Protein AF-A0A8S2YWR0-F1 (afdb_monomer_lite)

pLDDT: mean 86.57, std 13.84, range [38.25, 97.44]

Sequence (118 aa):
MLTGENSTRKRSKQKTERDTYYEVGRALSLQLNTVVQLVTQMRTDDPAFLALQNRLRYGQCTIKDHKLLSTRVIDQRSCPVKSLDEIEWREAPILVFRNDLRTKLNNLAIISKAREIG

Organism: NCBI:txid1234261

Structure (mmCIF, N/CA/C/O backbone):
data_AF-A0A8S2YWR0-F1
#
_entry.id   AF-A0A8S2YWR0-F1
#
loop_
_atom_site.group_PDB
_atom_site.id
_atom_site.type_symbol
_atom_site.label_atom_id
_atom_site.label_alt_id
_atom_site.label_comp_id
_atom_site.label_asym_id
_atom_site.label_entity_id
_atom_site.label_seq_id
_atom_site.pdbx_PDB_ins_code
_atom_site.Cartn_x
_atom_site.Cartn_y
_atom_site.Cartn_z
_atom_site.occupancy
_atom_site.B_iso_or_equiv
_atom_site.auth_seq_id
_atom_site.auth_comp_id
_atom_site.auth_asym_id
_atom_site.auth_atom_id
_atom_site.pdbx_PDB_model_num
ATOM 1 N N . MET A 1 1 ? 12.556 36.145 62.302 1.00 38.25 1 MET A N 1
ATOM 2 C CA . MET A 1 1 ? 12.593 35.186 61.177 1.00 38.25 1 MET A CA 1
ATOM 3 C C . MET A 1 1 ? 11.235 35.215 60.497 1.00 38.25 1 MET A C 1
ATOM 5 O O . MET A 1 1 ? 10.277 34.744 61.086 1.00 38.25 1 MET A O 1
ATOM 9 N N . LEU A 1 2 ? 11.133 35.840 59.322 1.00 40.34 2 LEU A N 1
ATOM 10 C CA . LEU A 1 2 ? 9.934 35.821 58.478 1.00 40.34 2 LEU A CA 1
ATOM 11 C C . LEU A 1 2 ? 10.301 35.026 57.224 1.00 40.34 2 LEU A C 1
ATOM 13 O O . LEU A 1 2 ? 11.042 35.519 56.378 1.00 40.34 2 LEU A O 1
ATOM 17 N N . THR A 1 3 ? 9.866 33.772 57.137 1.00 42.34 3 THR A N 1
ATOM 18 C CA . THR A 1 3 ? 10.028 32.950 55.934 1.00 42.34 3 THR A CA 1
ATOM 19 C C . THR A 1 3 ? 8.888 33.272 54.978 1.00 42.34 3 THR A C 1
ATOM 21 O O . THR A 1 3 ? 7.766 32.810 55.159 1.00 42.34 3 THR A O 1
ATOM 24 N N . GLY A 1 4 ? 9.171 34.113 53.985 1.00 43.78 4 GLY A N 1
ATOM 25 C CA . GLY A 1 4 ? 8.278 34.336 52.855 1.00 43.78 4 GLY A CA 1
ATOM 26 C C . GLY A 1 4 ? 8.319 33.130 51.922 1.00 43.78 4 GLY A C 1
ATOM 27 O O . GLY A 1 4 ? 9.322 32.893 51.251 1.00 43.78 4 GLY A O 1
ATOM 28 N N . GLU A 1 5 ? 7.237 32.358 51.886 1.00 45.84 5 GLU A N 1
ATOM 29 C CA . GLU A 1 5 ? 7.035 31.314 50.886 1.00 45.84 5 GLU A CA 1
ATOM 30 C C . GLU A 1 5 ? 6.803 31.970 49.519 1.00 45.84 5 GLU A C 1
ATOM 32 O O . GLU A 1 5 ? 5.726 32.485 49.209 1.00 45.84 5 GLU A O 1
ATOM 37 N N . ASN A 1 6 ? 7.840 31.966 48.681 1.00 46.69 6 ASN A N 1
ATOM 38 C CA . ASN A 1 6 ? 7.736 32.348 47.278 1.00 46.69 6 ASN A CA 1
ATOM 39 C C . ASN A 1 6 ? 6.897 31.305 46.523 1.00 46.69 6 ASN A C 1
ATOM 41 O O . ASN A 1 6 ? 7.412 30.328 45.978 1.00 46.69 6 ASN A O 1
ATOM 45 N N . SER A 1 7 ? 5.584 31.538 46.479 1.00 52.50 7 SER A N 1
ATOM 46 C CA . SER A 1 7 ? 4.643 30.850 45.598 1.00 52.50 7 SER A CA 1
ATOM 47 C C . SER A 1 7 ? 5.059 31.058 44.138 1.00 52.50 7 SER A C 1
ATOM 49 O O . SER A 1 7 ? 4.845 32.113 43.535 1.00 52.50 7 SER A O 1
ATOM 51 N N . THR A 1 8 ? 5.677 30.039 43.545 1.00 51.31 8 THR A N 1
ATOM 52 C CA . THR A 1 8 ? 5.951 29.981 42.109 1.00 51.31 8 THR A CA 1
ATOM 53 C C . THR A 1 8 ? 4.629 29.781 41.367 1.00 51.31 8 THR A C 1
ATOM 55 O O . THR A 1 8 ? 4.201 28.662 41.086 1.00 51.31 8 THR A O 1
ATOM 58 N N . ARG A 1 9 ? 3.951 30.886 41.031 1.00 59.84 9 ARG A N 1
ATOM 59 C CA . ARG A 1 9 ? 2.819 30.884 40.093 1.00 59.84 9 ARG A CA 1
ATOM 60 C C . ARG A 1 9 ? 3.298 30.355 38.738 1.00 59.84 9 ARG A C 1
ATOM 62 O O . ARG A 1 9 ? 3.858 31.098 37.934 1.00 59.84 9 ARG A O 1
ATOM 69 N N . LYS A 1 10 ? 3.056 29.071 38.462 1.00 58.06 10 LYS A N 1
ATOM 70 C CA . LYS A 1 10 ? 3.139 28.523 37.104 1.00 58.06 10 LYS A CA 1
ATOM 71 C C . LYS A 1 10 ? 2.141 29.299 36.242 1.00 58.06 10 LYS A C 1
ATOM 73 O O . LYS A 1 10 ? 0.936 29.160 36.430 1.00 58.06 10 LYS A O 1
ATOM 78 N N . ARG A 1 11 ? 2.631 30.137 35.321 1.00 57.28 11 ARG A N 1
ATOM 79 C CA . ARG A 1 11 ? 1.795 30.741 34.274 1.00 57.28 11 ARG A CA 1
ATOM 80 C C . ARG A 1 11 ? 1.152 29.597 33.495 1.00 57.28 11 ARG A C 1
ATOM 82 O O . ARG A 1 11 ? 1.849 28.872 32.785 1.00 57.28 11 ARG A O 1
ATOM 89 N N . SER A 1 12 ? -0.154 29.410 33.657 1.00 66.88 12 SER A N 1
ATOM 90 C CA . SER A 1 12 ? -0.913 28.521 32.789 1.00 66.88 12 SER A CA 1
ATOM 91 C C . SER A 1 12 ? -0.789 29.061 31.368 1.00 66.88 12 SER A C 1
ATOM 93 O O . SER A 1 12 ? -1.027 30.241 31.104 1.00 66.88 12 SER A O 1
ATOM 95 N N . LYS A 1 13 ? -0.318 28.214 30.451 1.00 75.75 13 LYS A N 1
ATOM 96 C CA . LYS A 1 13 ? -0.251 28.565 29.034 1.00 75.75 13 LYS A CA 1
ATOM 97 C C . LYS A 1 13 ? -1.690 28.794 28.577 1.00 75.75 13 LYS A C 1
ATOM 99 O O . LYS A 1 13 ? -2.535 27.923 28.770 1.00 75.75 13 LYS A O 1
ATOM 104 N N . GLN A 1 14 ? -1.978 29.985 28.065 1.00 80.44 14 GLN A N 1
ATOM 105 C CA . GLN A 1 14 ? -3.330 30.348 27.664 1.00 80.44 14 GLN A CA 1
ATOM 106 C C . GLN A 1 14 ? -3.760 29.429 26.517 1.00 80.44 14 GLN A C 1
ATOM 108 O O . GLN A 1 14 ? -3.036 29.281 25.532 1.00 80.44 14 GLN A O 1
ATOM 113 N N . LYS A 1 15 ? -4.895 28.755 26.701 1.00 81.81 15 LYS A N 1
ATOM 114 C CA . LYS A 1 15 ? -5.414 27.771 25.755 1.00 81.81 15 LYS A CA 1
ATOM 115 C C . LYS A 1 15 ? -5.744 28.461 24.435 1.00 81.81 15 LYS A C 1
ATOM 117 O O . LYS A 1 15 ? -6.432 29.481 24.432 1.00 81.81 15 LYS A O 1
ATOM 122 N N . THR A 1 16 ? -5.233 27.929 23.331 1.00 90.81 16 THR A N 1
ATOM 123 C CA . THR A 1 16 ? -5.531 28.472 22.006 1.00 90.81 16 THR A CA 1
ATOM 124 C C . THR A 1 16 ? -6.886 27.969 21.520 1.00 90.81 16 THR A C 1
ATOM 126 O O . THR A 1 16 ? -7.408 26.956 21.987 1.00 90.81 16 THR A O 1
ATOM 129 N N . GLU A 1 17 ? -7.460 28.654 20.538 1.00 91.38 17 GLU A N 1
ATOM 130 C CA . GLU A 1 17 ? -8.697 28.222 19.883 1.00 91.38 17 GLU A CA 1
ATOM 131 C C . GLU A 1 17 ? -8.567 26.802 19.297 1.00 91.38 17 GLU A C 1
ATOM 133 O O . GLU A 1 17 ? -9.462 25.971 19.440 1.00 91.38 17 GLU A O 1
ATOM 138 N N . ARG A 1 18 ? -7.391 26.481 18.739 1.00 91.00 18 ARG A N 1
ATOM 139 C CA . ARG A 1 18 ? -7.059 25.153 18.207 1.00 91.00 18 ARG A CA 1
ATOM 140 C C . ARG A 1 18 ? -7.104 24.063 19.277 1.00 91.00 18 ARG A C 1
ATOM 142 O O . ARG A 1 18 ? -7.593 22.970 18.998 1.00 91.00 18 ARG A O 1
ATOM 149 N N . ASP A 1 19 ? -6.621 24.356 20.482 1.00 92.06 19 ASP A N 1
ATOM 150 C CA . ASP A 1 19 ? -6.666 23.411 21.602 1.00 92.06 19 ASP A CA 1
ATOM 151 C C . ASP A 1 19 ? -8.119 23.142 22.018 1.00 92.06 19 ASP A C 1
ATOM 153 O O . ASP A 1 19 ? -8.498 22.004 22.292 1.00 92.06 19 ASP A O 1
ATOM 157 N N . THR A 1 20 ? -8.962 24.179 22.001 1.00 90.81 20 THR A N 1
ATOM 158 C CA . THR A 1 20 ? -10.402 24.047 22.263 1.00 90.81 20 THR A CA 1
ATOM 159 C C . THR A 1 20 ? -11.087 23.192 21.199 1.00 90.81 20 THR A C 1
ATOM 161 O O . THR A 1 20 ? -11.803 22.258 21.556 1.00 90.81 20 THR A O 1
ATOM 164 N N . TYR A 1 21 ? -10.824 23.429 19.911 1.00 94.81 21 TYR A N 1
ATOM 165 C CA . TYR A 1 21 ? -11.376 22.600 18.835 1.00 94.81 21 TYR A CA 1
ATOM 166 C C . TYR A 1 21 ? -10.923 21.142 18.918 1.00 94.81 21 TYR A C 1
ATOM 168 O O . TYR A 1 21 ? -11.730 20.239 18.703 1.00 94.81 21 TYR A O 1
ATOM 176 N N . TYR A 1 22 ? -9.658 20.898 19.266 1.00 95.19 22 TYR A N 1
ATOM 177 C CA . TYR A 1 22 ? -9.149 19.541 19.444 1.00 95.19 22 TYR A CA 1
ATOM 178 C C . TYR A 1 22 ? -9.850 18.818 20.599 1.00 95.19 22 TYR A C 1
ATOM 180 O O . TYR A 1 22 ? -10.275 17.674 20.444 1.00 95.19 22 TYR A O 1
ATOM 188 N N . GLU A 1 23 ? -10.012 19.479 21.747 1.00 94.69 23 GLU A N 1
ATOM 189 C CA . GLU A 1 23 ? -10.695 18.891 22.901 1.00 94.69 23 GLU A CA 1
ATOM 190 C C . GLU A 1 23 ? -12.166 18.588 22.616 1.00 94.69 23 GLU A C 1
ATOM 192 O O . GLU A 1 23 ? -12.627 17.488 22.923 1.00 94.69 23 GLU A O 1
ATOM 197 N N . VAL A 1 24 ? -12.884 19.522 21.986 1.00 95.44 24 VAL A N 1
ATOM 198 C CA . VAL A 1 24 ? -14.286 19.324 21.596 1.00 95.44 24 VAL A CA 1
ATOM 199 C C . VAL A 1 24 ? -14.401 18.189 20.576 1.00 95.44 24 VAL A C 1
ATOM 201 O O . VAL A 1 24 ? -15.204 17.278 20.763 1.00 95.44 24 VAL A O 1
ATOM 204 N N . GLY A 1 25 ? -13.561 18.181 19.537 1.00 96.00 25 GLY A N 1
ATOM 205 C CA . GLY A 1 25 ? -13.557 17.127 18.520 1.00 96.00 25 GLY A CA 1
ATOM 206 C C . GLY A 1 25 ? -13.239 15.747 19.099 1.00 96.00 25 GLY A C 1
ATOM 207 O O . GLY A 1 25 ? -13.890 14.759 18.752 1.00 96.00 25 GLY A O 1
ATOM 208 N N . ARG A 1 26 ? -12.295 15.673 20.043 1.00 95.88 26 ARG A N 1
ATOM 209 C CA . ARG A 1 26 ? -12.001 14.441 20.782 1.00 95.88 26 ARG A CA 1
ATOM 210 C C . ARG A 1 26 ? -13.188 14.008 21.638 1.00 95.88 26 ARG A C 1
ATOM 212 O O . ARG A 1 26 ? -13.531 12.831 21.615 1.00 95.88 26 ARG A O 1
ATOM 219 N N . ALA A 1 27 ? -13.806 14.927 22.381 1.00 96.06 27 ALA A N 1
ATOM 220 C CA . ALA A 1 27 ? -14.960 14.624 23.222 1.00 96.06 27 ALA A CA 1
ATOM 221 C C . ALA A 1 27 ? -16.137 14.080 22.398 1.00 96.06 27 ALA A C 1
ATOM 223 O O . ALA A 1 27 ? -16.718 13.072 22.781 1.00 96.06 27 ALA A O 1
ATOM 224 N N . LEU A 1 28 ? -16.427 14.680 21.239 1.00 95.81 28 LEU A N 1
ATOM 225 C CA . LEU A 1 28 ? -17.440 14.188 20.298 1.00 95.81 28 LEU A CA 1
ATOM 226 C C . LEU A 1 28 ? -17.074 12.811 19.734 1.00 95.81 28 LEU A C 1
ATOM 228 O O . LEU A 1 28 ? -17.908 11.913 19.706 1.00 95.81 28 LEU A O 1
ATOM 232 N N . SER A 1 29 ? -15.813 12.613 19.343 1.00 94.44 29 SER A N 1
ATOM 233 C CA . SER A 1 29 ? -15.345 11.322 18.818 1.00 94.44 29 SER A CA 1
ATOM 234 C C . SER A 1 29 ? -15.475 10.194 19.846 1.00 94.44 29 SER A C 1
ATOM 236 O O . SER A 1 29 ? -15.785 9.066 19.484 1.00 94.44 29 SER A O 1
ATOM 238 N N . LEU A 1 30 ? -15.275 10.492 21.132 1.00 95.19 30 LEU A N 1
ATOM 239 C CA . LEU A 1 30 ? -15.426 9.530 22.228 1.00 95.19 30 LEU A CA 1
ATOM 240 C C . LEU A 1 30 ? -16.883 9.155 22.531 1.00 95.19 30 LEU A C 1
ATOM 242 O O . LEU A 1 30 ? -17.111 8.157 23.207 1.00 95.19 30 LEU A O 1
ATOM 246 N N . GLN A 1 31 ? -17.859 9.930 22.052 1.00 95.81 31 GLN A N 1
ATOM 247 C CA . GLN A 1 31 ? -19.279 9.581 22.181 1.00 95.81 31 GLN A CA 1
ATOM 248 C C . GLN A 1 31 ? -19.703 8.498 21.179 1.00 95.81 31 GLN A C 1
ATOM 250 O O . GLN A 1 31 ? -20.764 7.896 21.341 1.00 95.81 31 GLN A O 1
ATOM 255 N N . LEU A 1 32 ? -18.887 8.224 20.156 1.00 94.19 32 LEU A N 1
ATOM 256 C CA . LEU A 1 32 ? -19.129 7.133 19.219 1.00 94.19 32 LEU A CA 1
ATOM 257 C C . LEU A 1 32 ? -18.950 5.791 19.941 1.00 94.19 32 LEU A C 1
ATOM 259 O O . LEU A 1 32 ? -17.859 5.455 20.394 1.00 94.19 32 LEU A O 1
ATOM 263 N N . ASN A 1 33 ? -20.026 5.012 20.033 1.00 95.69 33 ASN A N 1
ATOM 264 C CA . ASN A 1 33 ? -20.048 3.730 20.749 1.00 95.69 33 ASN A CA 1
ATOM 265 C C . ASN A 1 33 ? -20.076 2.505 19.822 1.00 95.69 33 ASN A C 1
ATOM 267 O O . ASN A 1 33 ? -20.030 1.372 20.294 1.00 95.69 33 ASN A O 1
ATOM 271 N N . THR A 1 34 ? -20.167 2.727 18.512 1.00 95.62 34 THR A N 1
ATOM 272 C CA . THR A 1 34 ? -20.338 1.670 17.518 1.00 95.62 34 THR A CA 1
ATOM 273 C C . THR A 1 34 ? -19.284 1.817 16.434 1.00 95.62 34 THR A C 1
ATOM 275 O O . THR A 1 34 ? -19.114 2.890 15.857 1.00 95.62 34 THR A O 1
ATOM 278 N N . VAL A 1 35 ? -18.599 0.716 16.134 1.00 93.88 35 VAL A N 1
ATOM 279 C CA . VAL A 1 35 ? -17.650 0.617 15.024 1.00 93.88 35 VAL A CA 1
ATOM 280 C C . VAL A 1 35 ? -18.166 -0.442 14.062 1.00 93.88 35 VAL A C 1
ATOM 282 O O . VAL A 1 35 ? -18.354 -1.593 14.445 1.00 93.88 35 VAL A O 1
ATOM 285 N N . VAL A 1 36 ? -18.384 -0.053 12.807 1.00 95.94 36 VAL A N 1
ATOM 286 C CA . VAL A 1 36 ? -18.773 -0.974 11.734 1.00 95.94 36 VAL A CA 1
ATOM 287 C C . VAL A 1 36 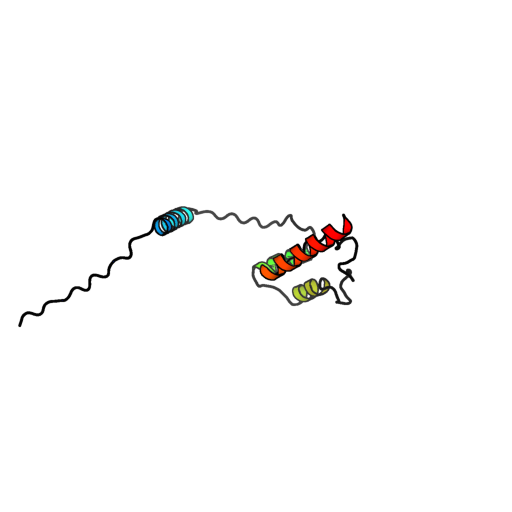? -17.555 -1.247 10.865 1.00 95.94 36 VAL A C 1
ATOM 289 O O . VAL A 1 36 ? -16.977 -0.329 10.285 1.00 95.94 36 VAL A O 1
ATOM 292 N N . GLN A 1 37 ? -17.166 -2.517 10.761 1.00 93.88 37 GLN A N 1
ATOM 293 C CA . GLN A 1 37 ? -16.071 -2.942 9.899 1.00 93.88 37 GLN A CA 1
ATOM 294 C C . GLN A 1 37 ? -16.615 -3.552 8.606 1.00 93.88 37 GLN A C 1
ATOM 296 O O . GLN A 1 37 ? -17.248 -4.606 8.619 1.00 93.88 37 GLN A O 1
ATOM 301 N N . LEU A 1 38 ? -16.305 -2.920 7.475 1.00 93.88 38 LEU A N 1
ATOM 302 C CA . LEU A 1 38 ? -16.539 -3.504 6.157 1.00 93.88 38 LEU A CA 1
ATOM 303 C C . LEU A 1 38 ? -15.379 -4.445 5.816 1.00 93.88 38 LEU A C 1
ATOM 305 O O . LEU A 1 38 ? -14.237 -4.010 5.661 1.00 93.88 38 LEU A O 1
ATOM 309 N N . VAL A 1 39 ? -15.669 -5.742 5.735 1.00 89.06 39 VAL A N 1
ATOM 310 C CA . VAL A 1 39 ? -14.652 -6.789 5.528 1.00 89.06 39 VAL A CA 1
ATOM 311 C C . VAL A 1 39 ? -14.445 -7.153 4.056 1.00 89.06 39 VAL A C 1
ATOM 313 O O . VAL A 1 39 ? -13.387 -7.660 3.688 1.00 89.06 39 VAL A O 1
ATOM 316 N N . THR A 1 40 ? -15.419 -6.854 3.199 1.00 89.56 40 THR A N 1
ATOM 317 C CA . THR A 1 40 ? -15.372 -7.177 1.770 1.00 89.56 40 THR A CA 1
ATOM 318 C C . THR A 1 40 ? -14.609 -6.101 0.995 1.00 89.56 40 THR A C 1
ATOM 320 O O . THR A 1 40 ? -14.954 -4.922 1.056 1.00 89.56 40 THR A O 1
ATOM 323 N N . GLN A 1 41 ? -13.572 -6.495 0.250 1.00 88.44 41 GLN A N 1
ATOM 324 C CA . GLN A 1 41 ? -12.862 -5.610 -0.679 1.00 88.44 41 GLN A CA 1
ATOM 325 C C . GLN A 1 41 ? -13.449 -5.762 -2.085 1.00 88.44 41 GLN A C 1
ATOM 327 O O . GLN A 1 41 ? -13.528 -6.872 -2.592 1.00 88.44 41 GLN A O 1
ATOM 332 N N . MET A 1 42 ? -13.814 -4.646 -2.719 1.00 91.12 42 MET A N 1
ATOM 333 C CA . MET A 1 42 ? -14.396 -4.623 -4.073 1.00 91.12 42 MET A CA 1
ATOM 334 C C . MET A 1 42 ? -13.419 -4.117 -5.148 1.00 91.12 42 MET A C 1
ATOM 336 O O . MET A 1 42 ? -13.807 -3.899 -6.286 1.00 91.12 42 MET A O 1
ATOM 340 N N . ARG A 1 43 ? -12.156 -3.850 -4.783 1.00 89.75 43 ARG A N 1
ATOM 341 C CA . ARG A 1 43 ? -11.164 -3.242 -5.691 1.00 89.75 43 ARG A CA 1
ATOM 342 C C . ARG A 1 43 ? -10.456 -4.262 -6.587 1.00 89.75 43 ARG A C 1
ATOM 344 O O . ARG A 1 43 ? -9.890 -3.877 -7.602 1.00 89.75 43 ARG A O 1
ATOM 351 N N . THR A 1 44 ? -10.401 -5.527 -6.183 1.00 88.25 44 THR A N 1
ATOM 352 C CA . THR A 1 44 ? -9.672 -6.574 -6.902 1.00 88.25 44 THR A CA 1
ATOM 353 C C . THR A 1 44 ? -10.415 -7.892 -6.794 1.00 88.25 44 THR A C 1
ATOM 355 O O . THR A 1 44 ? -10.898 -8.229 -5.713 1.00 88.25 44 THR A O 1
ATOM 358 N N . ASP A 1 45 ? -10.453 -8.629 -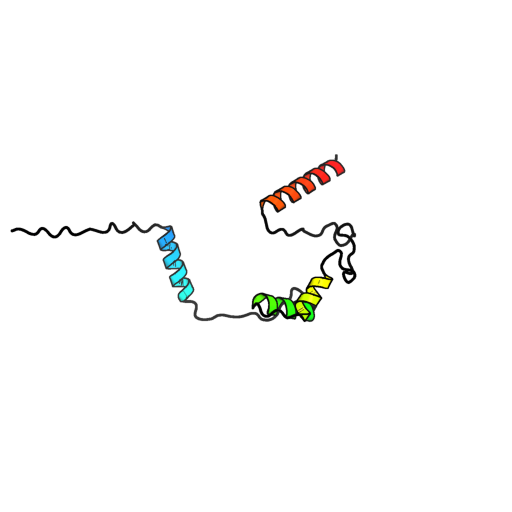7.899 1.00 90.69 45 ASP A N 1
ATOM 359 C CA . ASP A 1 45 ? -11.075 -9.951 -7.969 1.00 90.69 45 ASP A CA 1
ATOM 360 C C . ASP A 1 45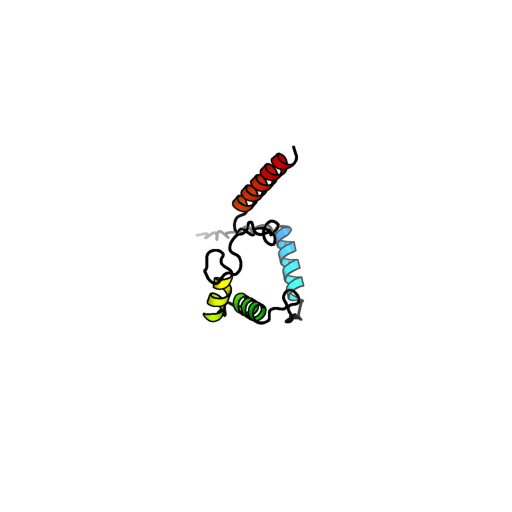 ? -10.074 -11.089 -7.705 1.00 90.69 45 ASP A C 1
ATOM 362 O O . ASP A 1 45 ? -10.485 -12.236 -7.571 1.00 90.69 45 ASP A O 1
ATOM 366 N N . ASP A 1 46 ? -8.766 -10.797 -7.602 1.00 91.69 46 ASP A N 1
ATOM 367 C CA . ASP A 1 46 ? -7.719 -11.788 -7.308 1.00 91.69 46 ASP A CA 1
ATOM 368 C C . ASP A 1 46 ? -7.745 -12.173 -5.811 1.00 91.69 46 ASP A C 1
ATOM 370 O O . ASP A 1 46 ? -7.300 -11.386 -4.959 1.00 91.69 46 ASP A O 1
ATOM 374 N N . PRO A 1 47 ? -8.193 -13.397 -5.453 1.00 91.44 47 PRO A N 1
ATOM 375 C CA . PRO A 1 47 ? -8.327 -13.797 -4.055 1.00 91.44 47 PRO A CA 1
ATOM 376 C C . PRO A 1 47 ? -6.973 -13.939 -3.349 1.00 91.44 47 PRO A C 1
ATOM 378 O O . PRO A 1 47 ? -6.867 -13.684 -2.146 1.00 91.44 47 PRO A O 1
ATOM 381 N N . ALA A 1 48 ? -5.920 -14.329 -4.076 1.00 91.56 48 ALA A N 1
ATOM 382 C CA . ALA A 1 48 ? -4.587 -14.500 -3.509 1.00 91.56 48 ALA A CA 1
ATOM 383 C C . ALA A 1 48 ? -3.971 -13.140 -3.162 1.00 91.56 48 ALA A C 1
ATOM 385 O O . ALA A 1 48 ? -3.395 -12.968 -2.082 1.00 91.56 48 ALA A O 1
ATOM 386 N N . PHE A 1 49 ? -4.145 -12.157 -4.045 1.00 91.56 49 PHE A N 1
ATOM 387 C CA . PHE A 1 49 ? -3.674 -10.796 -3.814 1.00 91.56 49 PHE A CA 1
ATOM 388 C C . PHE A 1 49 ? -4.485 -10.066 -2.738 1.00 91.56 49 PHE A C 1
ATOM 390 O O . PHE A 1 49 ? -3.916 -9.323 -1.935 1.00 91.56 49 PHE A O 1
ATOM 397 N N . LEU A 1 50 ? -5.793 -10.313 -2.651 1.00 92.81 50 LEU A N 1
ATOM 398 C CA . LEU A 1 50 ? -6.636 -9.807 -1.565 1.00 92.81 50 LEU A CA 1
ATOM 399 C C . LEU A 1 50 ? -6.192 -10.364 -0.205 1.00 92.81 50 LEU A C 1
ATOM 401 O O . LEU A 1 50 ? -6.021 -9.611 0.757 1.00 92.81 50 LEU A O 1
ATOM 405 N N . ALA A 1 51 ? -5.942 -11.673 -0.127 1.00 92.94 51 ALA A N 1
ATOM 406 C CA . ALA A 1 51 ? -5.471 -12.312 1.098 1.00 92.94 51 ALA A CA 1
ATOM 407 C C . ALA A 1 51 ? -4.107 -11.758 1.546 1.00 92.94 51 ALA A C 1
ATOM 409 O O . ALA A 1 51 ? -3.893 -11.526 2.739 1.00 92.94 51 ALA A O 1
ATOM 410 N N . LEU A 1 52 ? -3.208 -11.498 0.591 1.00 95.00 52 LEU A N 1
ATOM 411 C CA . LEU A 1 52 ? -1.932 -10.835 0.844 1.00 95.00 52 LEU A CA 1
ATOM 412 C C . LEU A 1 52 ? -2.122 -9.426 1.419 1.00 95.00 52 LEU A C 1
ATOM 414 O O . LEU A 1 52 ? -1.513 -9.102 2.434 1.00 95.00 52 LEU A O 1
ATOM 418 N N . GLN A 1 53 ? -2.970 -8.593 0.807 1.00 93.38 53 GLN A N 1
ATOM 419 C CA . GLN A 1 53 ? -3.211 -7.216 1.263 1.00 93.38 53 GLN A CA 1
ATOM 420 C C . GLN A 1 53 ? -3.776 -7.167 2.687 1.00 93.38 53 GLN A C 1
ATOM 422 O O . GLN A 1 53 ? -3.366 -6.324 3.489 1.00 93.38 53 GLN A O 1
ATOM 427 N N . ASN A 1 54 ? -4.681 -8.090 3.020 1.00 93.12 54 ASN A N 1
ATOM 428 C CA . ASN A 1 54 ? -5.223 -8.203 4.371 1.00 93.12 54 ASN A CA 1
ATOM 429 C C . ASN A 1 54 ? -4.129 -8.564 5.381 1.00 93.12 54 ASN A C 1
ATOM 431 O O . ASN A 1 54 ? -4.015 -7.900 6.408 1.00 93.12 54 ASN A O 1
ATOM 435 N N . ARG A 1 55 ? -3.269 -9.544 5.076 1.00 95.75 55 ARG A N 1
ATOM 436 C CA . ARG A 1 55 ? -2.129 -9.884 5.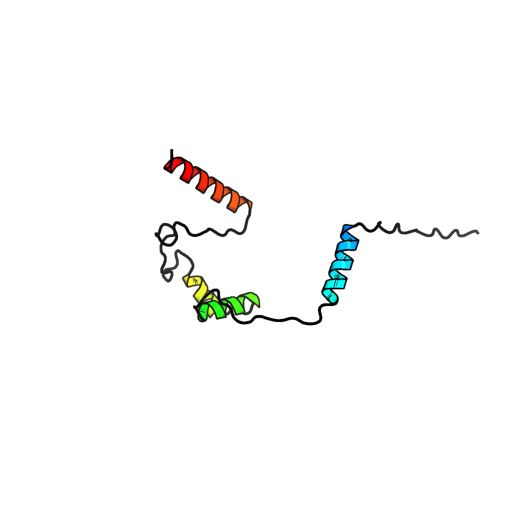944 1.00 95.75 55 ARG A CA 1
ATOM 437 C C . ARG A 1 55 ? -1.146 -8.727 6.087 1.00 95.75 55 ARG A C 1
ATOM 439 O O . ARG A 1 55 ? -0.697 -8.452 7.197 1.00 95.75 55 ARG A O 1
ATOM 446 N N . LEU A 1 56 ? -0.858 -8.014 4.998 1.00 95.69 56 LEU A N 1
ATOM 447 C CA . LEU A 1 56 ? 0.042 -6.862 5.004 1.00 95.69 56 LEU A CA 1
ATOM 448 C C . LEU A 1 56 ? -0.454 -5.755 5.941 1.00 95.69 56 LEU A C 1
ATOM 450 O O . LEU A 1 56 ? 0.338 -5.211 6.704 1.00 95.69 56 LEU A O 1
ATOM 454 N N . ARG A 1 57 ? -1.764 -5.474 5.946 1.00 94.25 57 ARG A N 1
ATOM 455 C CA . ARG A 1 57 ? -2.383 -4.461 6.820 1.00 94.25 57 ARG A CA 1
ATOM 456 C C . ARG A 1 57 ? -2.145 -4.724 8.309 1.00 94.25 57 ARG A C 1
ATOM 458 O O . ARG A 1 57 ? -2.005 -3.773 9.071 1.00 94.25 57 ARG A O 1
ATOM 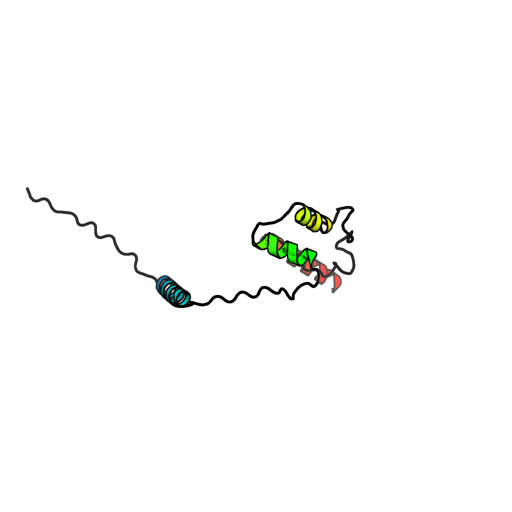465 N N . TYR A 1 58 ? -2.099 -5.992 8.707 1.00 95.12 58 TYR A N 1
ATOM 466 C CA . TYR A 1 58 ? -1.903 -6.410 10.097 1.00 95.12 58 TYR A CA 1
ATOM 467 C C . TYR A 1 58 ? -0.467 -6.866 10.402 1.00 95.12 58 TYR A C 1
ATOM 469 O O . TYR A 1 58 ? -0.210 -7.360 11.495 1.00 95.12 58 TYR A O 1
ATOM 477 N N . GLY A 1 59 ? 0.472 -6.731 9.456 1.00 95.81 59 GLY A N 1
ATOM 478 C CA . GLY A 1 59 ? 1.860 -7.172 9.638 1.00 95.81 59 GLY A CA 1
ATOM 479 C C . GLY A 1 59 ? 2.038 -8.696 9.703 1.00 95.81 59 GLY A C 1
ATOM 480 O O . GLY A 1 59 ? 3.011 -9.178 10.270 1.00 95.81 59 GLY A O 1
ATOM 481 N N . GLN A 1 60 ? 1.113 -9.465 9.127 1.00 97.31 60 GLN A N 1
ATOM 482 C CA . GLN A 1 60 ? 1.056 -10.933 9.191 1.00 97.31 60 GLN A CA 1
ATOM 483 C C . GLN A 1 60 ? 1.538 -11.608 7.894 1.00 97.31 60 GLN A C 1
ATOM 485 O O . GLN A 1 60 ? 1.098 -12.706 7.551 1.00 97.31 60 GLN A O 1
ATOM 490 N N . CYS A 1 61 ? 2.392 -10.937 7.119 1.00 97.44 61 CYS A N 1
ATOM 491 C CA . CYS A 1 61 ? 2.873 -11.469 5.846 1.00 97.44 61 CYS A CA 1
ATOM 492 C C . CYS A 1 61 ? 3.703 -12.746 6.021 1.00 97.44 61 CYS A C 1
ATOM 494 O O . CYS A 1 61 ? 4.489 -12.896 6.953 1.00 97.44 61 CYS A O 1
ATOM 496 N N . THR A 1 62 ? 3.563 -13.648 5.058 1.00 96.25 62 THR A N 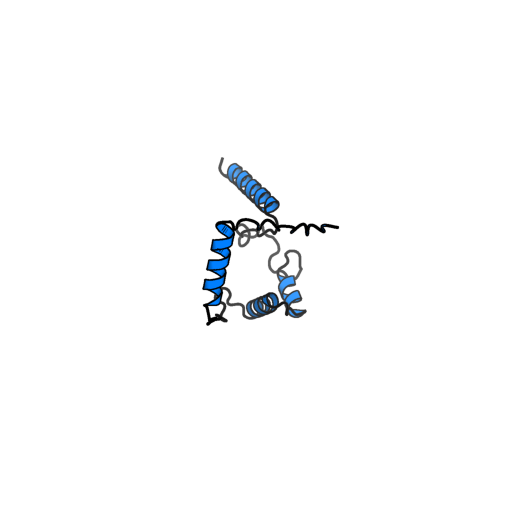1
ATOM 497 C CA . THR A 1 62 ? 4.269 -14.928 4.998 1.00 96.25 62 THR A CA 1
ATOM 498 C C . THR A 1 62 ? 5.344 -14.929 3.910 1.00 96.25 62 THR A C 1
ATOM 500 O O . THR A 1 62 ? 5.376 -14.077 3.021 1.00 96.25 62 THR A O 1
ATOM 503 N N . ILE A 1 63 ? 6.192 -15.961 3.900 1.00 96.50 63 ILE A N 1
ATOM 504 C CA . ILE A 1 63 ? 7.159 -16.186 2.810 1.00 96.50 63 ILE A CA 1
ATOM 505 C C . ILE A 1 63 ? 6.445 -16.339 1.455 1.00 96.50 63 ILE A C 1
ATOM 507 O O . ILE A 1 63 ? 6.969 -15.915 0.425 1.00 96.50 63 ILE A O 1
ATOM 511 N N . LYS A 1 64 ? 5.238 -16.923 1.435 1.00 94.94 64 LYS A N 1
ATOM 512 C CA . LYS A 1 64 ? 4.436 -17.040 0.208 1.00 94.94 64 LYS A CA 1
ATOM 513 C C . LYS A 1 64 ? 4.019 -15.666 -0.318 1.00 94.94 64 LYS A C 1
ATOM 515 O O . LYS A 1 64 ? 4.086 -15.448 -1.522 1.00 94.94 64 LYS A O 1
ATOM 520 N N . ASP A 1 65 ? 3.677 -14.739 0.575 1.00 95.81 65 ASP A N 1
ATOM 521 C CA . ASP A 1 65 ? 3.326 -13.363 0.206 1.00 95.81 65 ASP A CA 1
ATOM 522 C C . ASP A 1 65 ? 4.512 -12.622 -0.397 1.00 95.81 65 ASP A C 1
ATOM 524 O O . ASP A 1 65 ? 4.388 -11.987 -1.442 1.00 95.81 65 ASP A O 1
ATOM 528 N N . HIS A 1 66 ? 5.689 -12.771 0.212 1.00 93.81 66 HIS A N 1
ATOM 529 C CA . HIS A 1 66 ? 6.918 -12.214 -0.339 1.00 93.81 66 HIS A CA 1
ATOM 530 C C . HIS A 1 66 ? 7.207 -12.766 -1.742 1.00 93.81 66 HIS A C 1
ATOM 532 O O . HIS A 1 66 ? 7.506 -12.001 -2.658 1.00 93.81 66 HIS A O 1
ATOM 538 N N . LYS A 1 67 ? 7.087 -14.088 -1.938 1.00 92.25 67 LYS A N 1
ATOM 539 C CA . LYS A 1 67 ? 7.262 -14.717 -3.258 1.00 92.25 67 LYS A CA 1
ATOM 540 C C . LYS A 1 67 ? 6.260 -14.168 -4.275 1.00 92.25 67 LYS A C 1
ATOM 542 O O . LYS A 1 67 ? 6.662 -13.861 -5.389 1.00 92.25 67 LYS A O 1
ATOM 547 N N . LEU A 1 68 ? 4.999 -13.991 -3.879 1.00 92.00 68 LEU A N 1
ATOM 548 C CA . LEU A 1 68 ? 3.951 -13.424 -4.729 1.00 92.00 68 LEU A CA 1
ATOM 549 C C . LEU A 1 68 ? 4.219 -11.953 -5.102 1.00 92.00 68 LEU A C 1
ATOM 551 O O . LEU A 1 68 ? 3.975 -11.558 -6.236 1.00 92.00 68 LEU A O 1
ATOM 555 N N . LEU A 1 69 ? 4.727 -11.127 -4.184 1.00 91.06 69 LEU A N 1
ATOM 556 C CA . LEU A 1 69 ? 5.121 -9.747 -4.509 1.00 91.06 69 LEU A CA 1
ATOM 557 C C . LEU A 1 69 ? 6.355 -9.701 -5.405 1.00 91.06 69 LEU A C 1
ATOM 559 O O . LEU A 1 69 ? 6.423 -8.876 -6.309 1.00 91.06 69 LEU A O 1
ATOM 563 N N . SER A 1 70 ? 7.301 -10.613 -5.186 1.00 90.62 70 SER A N 1
ATOM 564 C CA . SER A 1 70 ? 8.531 -10.697 -5.975 1.00 90.62 70 SER A CA 1
ATOM 565 C C . SER A 1 70 ? 8.226 -10.889 -7.465 1.00 90.62 70 SER A C 1
ATOM 567 O O . SER A 1 70 ? 8.821 -10.208 -8.292 1.00 90.62 70 SER A O 1
ATOM 569 N N . THR A 1 71 ? 7.205 -11.682 -7.824 1.00 88.50 71 THR A N 1
ATOM 570 C CA . THR A 1 71 ? 6.797 -11.857 -9.234 1.00 88.50 71 THR A CA 1
ATOM 571 C C . THR A 1 71 ? 6.297 -10.580 -9.915 1.00 88.50 71 THR A C 1
ATOM 573 O O . THR A 1 71 ? 6.026 -10.612 -11.108 1.00 88.50 71 THR A O 1
ATOM 576 N N . ARG A 1 72 ? 6.103 -9.479 -9.182 1.00 86.44 72 ARG A N 1
ATOM 577 C CA . ARG A 1 72 ? 5.649 -8.184 -9.714 1.00 86.44 72 ARG A CA 1
ATOM 578 C C . ARG A 1 72 ? 6.784 -7.164 -9.831 1.00 86.44 72 ARG A C 1
ATOM 580 O O . ARG A 1 72 ? 6.547 -6.036 -10.247 1.00 86.44 72 ARG A O 1
ATOM 587 N N . VAL A 1 73 ? 8.005 -7.537 -9.449 1.00 88.56 73 VAL A N 1
ATOM 588 C CA . VAL A 1 73 ? 9.190 -6.698 -9.626 1.00 88.56 73 VAL A CA 1
ATOM 589 C C . VAL A 1 73 ? 9.695 -6.883 -11.054 1.00 88.56 73 VAL A C 1
ATOM 591 O O . VAL A 1 73 ? 10.118 -7.975 -11.439 1.00 88.56 73 VAL A O 1
ATOM 594 N N . ILE A 1 74 ? 9.633 -5.808 -11.837 1.00 81.19 74 ILE A N 1
ATOM 595 C CA . ILE A 1 74 ? 10.216 -5.739 -13.182 1.00 81.19 74 ILE A CA 1
ATOM 596 C C . ILE A 1 74 ? 11.713 -6.035 -13.055 1.00 81.19 74 ILE A C 1
ATOM 598 O O . ILE A 1 74 ? 12.328 -5.575 -12.097 1.00 81.19 74 ILE A O 1
ATOM 602 N N . ASP A 1 75 ? 12.255 -6.825 -13.987 1.00 74.12 75 ASP A N 1
ATOM 603 C CA . ASP A 1 75 ? 13.598 -7.448 -13.973 1.00 74.12 75 ASP A CA 1
ATOM 604 C C . ASP A 1 75 ? 13.680 -8.847 -13.318 1.00 74.12 75 ASP A C 1
ATOM 606 O O . ASP A 1 75 ? 14.637 -9.595 -13.522 1.00 74.12 75 ASP A O 1
ATOM 610 N N . GLN A 1 76 ? 12.639 -9.317 -12.619 1.00 73.75 76 GLN A N 1
ATOM 611 C CA . GLN A 1 76 ? 12.588 -10.736 -12.241 1.00 73.75 76 GLN A CA 1
ATOM 612 C C . GLN A 1 76 ? 12.162 -11.618 -13.422 1.00 73.75 76 GLN A C 1
ATOM 614 O O . GLN A 1 76 ? 11.203 -11.319 -14.134 1.00 73.75 76 GLN A O 1
ATOM 619 N N . ARG A 1 77 ? 12.821 -12.779 -13.598 1.00 75.06 77 ARG A N 1
ATOM 620 C CA . ARG A 1 77 ? 12.473 -13.765 -14.649 1.00 75.06 77 ARG A CA 1
ATOM 621 C C . ARG A 1 77 ? 10.988 -14.149 -14.635 1.00 75.06 77 ARG A C 1
ATOM 623 O O . ARG A 1 77 ? 10.422 -14.395 -15.695 1.00 75.06 77 ARG A O 1
ATOM 630 N N . SER A 1 78 ? 10.385 -14.177 -13.448 1.00 76.31 78 SER A N 1
ATOM 631 C CA . SER A 1 78 ? 8.987 -14.526 -13.189 1.00 76.31 78 SER A CA 1
ATOM 632 C C . SER A 1 78 ? 7.985 -13.394 -13.435 1.00 76.31 78 SER A C 1
ATOM 634 O O . SER A 1 78 ? 6.787 -13.668 -13.418 1.00 76.31 78 SER A O 1
ATOM 636 N N . CYS A 1 79 ? 8.433 -12.152 -13.654 1.00 77.94 79 CYS A N 1
ATOM 637 C CA . CYS A 1 79 ? 7.535 -11.047 -13.975 1.00 77.94 79 CYS A CA 1
ATOM 638 C C . CYS A 1 79 ? 7.072 -11.163 -15.438 1.00 77.94 79 CYS A C 1
ATOM 640 O O . CYS A 1 79 ? 7.929 -11.289 -16.327 1.00 77.94 79 CYS A O 1
ATOM 642 N N . PRO A 1 80 ? 5.751 -11.145 -15.709 1.00 78.19 80 PRO A N 1
ATOM 643 C CA . PRO A 1 80 ? 5.233 -11.190 -17.075 1.00 78.19 80 PRO A CA 1
ATOM 644 C C . PRO A 1 80 ? 5.573 -9.915 -17.856 1.00 78.19 80 PRO A C 1
ATOM 646 O O . PRO A 1 80 ? 5.809 -9.992 -19.055 1.00 78.19 80 PRO A O 1
ATOM 649 N N . VAL A 1 81 ? 5.672 -8.780 -17.161 1.00 82.00 81 VAL A N 1
ATOM 650 C CA . VAL A 1 81 ? 6.040 -7.474 -17.721 1.00 82.00 81 VAL A CA 1
ATOM 651 C C . VAL A 1 81 ? 7.558 -7.363 -17.790 1.00 82.00 81 VAL A C 1
ATOM 653 O O . VAL A 1 81 ? 8.246 -7.611 -16.791 1.00 82.00 81 VAL A O 1
ATOM 656 N N . LYS A 1 82 ? 8.094 -6.997 -18.956 1.00 82.44 82 LYS A N 1
ATOM 657 C CA . LYS A 1 82 ? 9.541 -6.864 -19.186 1.00 82.44 82 LYS A CA 1
ATOM 658 C C . LYS A 1 82 ? 9.992 -5.412 -19.235 1.00 82.44 82 LYS A C 1
ATOM 660 O O . LYS A 1 82 ? 11.120 -5.138 -18.835 1.00 82.44 82 LYS A O 1
ATOM 665 N N . SER A 1 83 ? 9.125 -4.497 -19.658 1.00 84.25 83 SER A N 1
ATOM 666 C CA . SER A 1 83 ? 9.397 -3.061 -19.666 1.00 84.25 83 SER A CA 1
ATOM 667 C C . SER A 1 83 ? 8.174 -2.240 -19.256 1.00 84.25 83 SER A C 1
ATOM 669 O O . SER A 1 83 ? 7.035 -2.626 -19.496 1.00 84.25 83 SER A O 1
ATOM 671 N N . LEU A 1 84 ? 8.427 -1.064 -18.677 1.00 83.31 84 LEU A N 1
ATOM 672 C CA . LEU A 1 84 ? 7.406 -0.036 -18.449 1.00 83.31 84 LEU A CA 1
ATOM 673 C C . LEU A 1 84 ? 7.019 0.720 -19.733 1.00 83.31 84 LEU A C 1
ATOM 675 O O . LEU A 1 84 ? 6.036 1.453 -19.727 1.00 83.31 84 LEU A O 1
ATOM 679 N N . ASP A 1 85 ? 7.762 0.531 -20.827 1.00 84.50 85 ASP A N 1
ATOM 680 C CA . ASP A 1 85 ? 7.466 1.145 -22.132 1.00 84.50 85 ASP A CA 1
ATOM 681 C C . ASP A 1 85 ? 6.389 0.384 -22.932 1.00 84.50 85 ASP A C 1
ATOM 683 O O . ASP A 1 85 ? 5.909 0.868 -23.970 1.00 84.50 85 ASP A O 1
ATOM 687 N N . GLU A 1 86 ? 6.025 -0.815 -22.458 1.00 87.00 86 GLU A N 1
ATOM 688 C CA . GLU A 1 86 ? 4.912 -1.621 -22.964 1.00 87.00 86 GLU A CA 1
ATOM 689 C C . GLU A 1 86 ? 3.595 -0.824 -22.906 1.00 87.00 86 GLU A C 1
ATOM 691 O O . GLU A 1 86 ? 3.408 0.057 -22.060 1.00 87.00 86 GLU A O 1
ATOM 696 N N . ILE A 1 87 ? 2.681 -1.095 -23.842 1.00 84.44 87 ILE A N 1
ATOM 697 C CA . ILE A 1 87 ? 1.514 -0.233 -24.084 1.00 84.44 87 ILE A CA 1
ATOM 698 C C . ILE A 1 87 ? 0.590 -0.136 -22.864 1.00 84.44 87 ILE A C 1
ATOM 700 O O . ILE A 1 87 ? 0.034 0.929 -22.610 1.00 84.44 87 ILE A O 1
ATOM 704 N N . GLU A 1 88 ? 0.483 -1.205 -22.073 1.00 84.12 88 GLU A N 1
ATOM 705 C CA . GLU A 1 88 ? -0.332 -1.251 -20.858 1.00 84.12 88 GLU A CA 1
ATOM 706 C C . GLU A 1 88 ? 0.245 -0.404 -19.713 1.00 84.12 88 GLU A C 1
ATOM 708 O O . GLU A 1 88 ? -0.491 -0.006 -18.809 1.00 84.12 88 GLU A O 1
ATOM 713 N N . TRP A 1 89 ? 1.551 -0.120 -19.741 1.00 86.81 89 TRP A N 1
ATOM 714 C CA . TRP A 1 89 ? 2.274 0.555 -18.657 1.00 86.81 89 TRP A CA 1
ATOM 715 C C . TRP A 1 89 ? 2.696 1.978 -18.995 1.00 86.81 89 TRP A C 1
ATOM 717 O O . TRP A 1 89 ? 2.948 2.766 -18.083 1.00 86.81 89 TRP A O 1
ATOM 727 N N . ARG A 1 90 ? 2.702 2.337 -20.281 1.00 84.19 90 ARG A N 1
ATOM 728 C CA . ARG A 1 90 ? 3.102 3.661 -20.771 1.00 84.19 90 ARG A CA 1
ATOM 729 C C . ARG A 1 90 ? 2.354 4.814 -20.099 1.00 84.19 90 ARG A C 1
ATOM 731 O O . ARG A 1 90 ? 2.933 5.875 -19.883 1.00 84.19 90 ARG A O 1
ATOM 738 N N . GLU A 1 91 ? 1.080 4.612 -19.773 1.00 84.44 91 GLU A N 1
ATOM 739 C CA . GLU A 1 91 ? 0.224 5.619 -19.129 1.00 84.44 91 GLU A CA 1
ATOM 740 C C . GLU A 1 91 ? -0.001 5.353 -17.632 1.00 84.44 91 GLU A C 1
ATOM 742 O O . GLU A 1 91 ? -0.782 6.046 -16.976 1.00 84.44 91 GLU A O 1
ATOM 747 N N . ALA A 1 92 ? 0.674 4.352 -17.060 1.00 89.06 92 ALA A N 1
ATOM 748 C CA . ALA A 1 92 ? 0.493 4.004 -15.662 1.00 89.06 92 ALA A CA 1
ATOM 749 C C . ALA A 1 92 ? 1.057 5.106 -14.740 1.00 89.06 92 ALA A C 1
ATOM 751 O O . ALA A 1 92 ? 2.180 5.583 -14.937 1.00 89.06 92 ALA A O 1
ATOM 752 N N . PRO A 1 93 ? 0.325 5.509 -13.683 1.00 90.75 93 PRO A N 1
ATOM 753 C CA . PRO A 1 93 ? 0.827 6.492 -12.737 1.00 90.75 93 PRO A CA 1
ATOM 754 C C . PRO A 1 93 ? 1.991 5.919 -11.921 1.00 90.75 93 PRO A C 1
ATOM 756 O O . PRO A 1 93 ? 1.897 4.840 -11.333 1.00 90.75 93 PRO A O 1
ATOM 759 N N . ILE A 1 94 ? 3.074 6.688 -11.816 1.00 90.94 94 ILE A N 1
ATOM 760 C CA . ILE A 1 94 ? 4.242 6.311 -11.019 1.00 90.94 94 ILE A CA 1
ATOM 761 C C . ILE A 1 94 ? 4.067 6.825 -9.589 1.00 90.94 94 ILE A C 1
ATOM 763 O O . ILE A 1 94 ? 4.041 8.031 -9.332 1.00 90.94 94 ILE A O 1
ATOM 767 N N . LEU A 1 95 ? 3.982 5.898 -8.636 1.00 93.94 95 LEU A N 1
ATOM 768 C CA . LEU A 1 95 ? 3.948 6.216 -7.212 1.00 93.94 95 LEU A CA 1
ATOM 769 C C . LEU A 1 95 ? 5.367 6.262 -6.648 1.00 93.94 95 LEU A C 1
ATOM 771 O O . LEU A 1 95 ? 6.144 5.321 -6.798 1.00 93.94 95 LEU A O 1
ATOM 775 N N . VAL A 1 96 ? 5.695 7.349 -5.952 1.00 95.62 96 VAL A N 1
ATOM 776 C CA . VAL A 1 96 ? 6.995 7.531 -5.300 1.00 95.62 96 VAL A CA 1
ATOM 777 C C . VAL A 1 96 ? 6.821 7.982 -3.861 1.00 95.62 96 VAL A C 1
ATOM 779 O O . VAL A 1 96 ? 5.865 8.672 -3.515 1.00 95.62 96 VAL A O 1
ATOM 782 N N . PHE A 1 97 ? 7.780 7.613 -3.015 1.00 95.56 97 PHE A N 1
ATOM 783 C CA . PHE A 1 97 ? 7.723 7.926 -1.589 1.00 95.56 97 PHE A CA 1
ATOM 784 C C . PHE A 1 97 ? 7.943 9.416 -1.290 1.00 95.56 97 PHE A C 1
ATOM 786 O O . PHE A 1 97 ? 7.361 9.954 -0.352 1.00 95.56 97 PHE A O 1
ATOM 793 N N . ARG A 1 98 ? 8.799 10.097 -2.065 1.00 96.56 98 ARG A N 1
ATOM 794 C CA . ARG A 1 98 ? 9.199 11.481 -1.777 1.00 96.56 98 ARG A CA 1
ATOM 795 C C . ARG A 1 98 ? 8.561 12.491 -2.725 1.00 96.56 98 ARG A C 1
ATOM 797 O O . ARG A 1 98 ? 8.525 12.309 -3.941 1.00 96.56 98 ARG A O 1
ATOM 804 N N . ASN A 1 99 ? 8.115 13.600 -2.141 1.00 96.62 99 ASN A N 1
ATOM 805 C CA . ASN A 1 99 ? 7.450 14.695 -2.843 1.00 96.62 99 ASN A CA 1
ATOM 806 C C . ASN A 1 99 ? 8.370 15.407 -3.848 1.00 96.62 99 ASN A C 1
ATOM 808 O O . ASN A 1 99 ? 7.918 15.794 -4.921 1.00 96.62 99 ASN A O 1
ATOM 812 N N . ASP A 1 100 ? 9.654 15.565 -3.520 1.00 97.44 100 ASP A N 1
ATOM 813 C CA . ASP A 1 100 ? 10.652 16.169 -4.408 1.00 97.44 100 ASP A CA 1
ATOM 814 C C . ASP A 1 100 ? 10.874 15.321 -5.666 1.00 97.44 100 ASP A C 1
ATOM 816 O O . ASP A 1 100 ? 10.910 15.860 -6.772 1.00 97.44 100 ASP A O 1
ATOM 820 N N . LEU A 1 101 ? 10.945 13.995 -5.512 1.00 96.50 101 LEU A N 1
ATOM 821 C CA . LEU A 1 101 ? 11.054 13.062 -6.630 1.00 96.50 101 LEU A CA 1
ATOM 822 C C . LEU A 1 101 ? 9.803 13.107 -7.512 1.00 96.50 101 LEU A C 1
ATOM 824 O O . LEU A 1 101 ? 9.932 13.227 -8.727 1.00 96.50 101 LEU A O 1
ATOM 828 N N . ARG A 1 102 ? 8.605 13.102 -6.913 1.00 96.44 102 ARG A N 1
ATOM 829 C CA . ARG A 1 102 ? 7.341 13.258 -7.653 1.00 96.44 102 ARG A CA 1
ATOM 830 C C . ARG A 1 102 ? 7.348 14.542 -8.483 1.00 96.44 102 ARG A C 1
ATOM 832 O O . ARG A 1 102 ? 7.030 14.512 -9.664 1.00 96.44 102 ARG A O 1
ATOM 839 N N . THR A 1 103 ? 7.719 15.672 -7.878 1.00 97.00 103 THR A N 1
ATOM 840 C CA . THR A 1 103 ? 7.773 16.966 -8.576 1.00 97.00 103 THR A CA 1
ATOM 841 C C . THR A 1 103 ? 8.760 16.935 -9.742 1.00 97.00 103 THR A C 1
ATOM 843 O O . THR A 1 103 ? 8.423 17.387 -10.832 1.00 97.00 103 THR A O 1
ATOM 846 N N . LYS A 1 104 ? 9.955 16.364 -9.547 1.00 96.75 104 LYS A N 1
ATOM 847 C CA . LYS A 1 104 ? 10.945 16.208 -10.622 1.00 96.75 104 LYS A CA 1
ATOM 848 C C . LYS A 1 104 ? 10.403 15.360 -11.775 1.00 96.75 104 LYS A C 1
ATOM 850 O O . LYS A 1 104 ? 10.485 15.800 -12.917 1.00 96.75 104 LYS A O 1
ATOM 855 N N . LEU A 1 105 ? 9.824 14.192 -11.484 1.00 94.81 105 LEU A N 1
ATOM 856 C CA . LEU A 1 105 ? 9.262 13.296 -12.502 1.00 94.81 105 LEU A CA 1
ATOM 857 C C . LEU A 1 105 ? 8.123 13.960 -13.283 1.00 94.81 105 LEU A C 1
ATOM 859 O O . LEU A 1 105 ? 8.128 13.928 -14.509 1.00 94.81 105 LEU A O 1
ATOM 863 N N . ASN A 1 106 ? 7.202 14.633 -12.591 1.00 95.69 106 ASN A N 1
ATOM 864 C CA . ASN A 1 106 ? 6.101 15.338 -13.245 1.00 95.69 106 ASN A CA 1
ATOM 865 C C . ASN A 1 106 ? 6.607 16.466 -14.154 1.00 95.69 106 ASN A C 1
ATOM 867 O O . ASN A 1 106 ? 6.134 16.602 -15.277 1.00 95.69 106 ASN A O 1
ATOM 871 N N . ASN A 1 107 ? 7.598 17.244 -13.709 1.00 96.44 107 ASN A N 1
ATOM 872 C CA . ASN A 1 107 ? 8.183 18.300 -14.536 1.00 96.44 107 ASN A CA 1
ATOM 873 C C . ASN A 1 107 ? 8.867 17.729 -15.787 1.00 96.44 107 ASN A C 1
ATOM 875 O O . ASN A 1 107 ? 8.710 18.288 -16.869 1.00 96.44 107 ASN A O 1
ATOM 879 N N . LEU A 1 108 ? 9.587 16.607 -15.662 1.00 94.25 108 LEU A N 1
ATOM 880 C CA . LEU A 1 108 ? 10.188 15.921 -16.810 1.00 94.25 108 LEU A CA 1
ATOM 881 C C . LEU A 1 108 ? 9.123 15.441 -17.802 1.00 94.25 108 LEU A C 1
ATOM 883 O O . LEU A 1 108 ? 9.279 15.656 -19.002 1.00 94.25 108 LEU A O 1
ATOM 887 N N . ALA A 1 109 ? 8.028 14.857 -17.308 1.00 90.94 109 ALA A N 1
ATOM 888 C CA . ALA A 1 109 ? 6.917 14.414 -18.146 1.00 90.94 109 ALA A CA 1
ATOM 889 C C . ALA A 1 109 ? 6.256 15.586 -18.893 1.00 90.94 109 ALA A C 1
ATOM 891 O O . ALA A 1 109 ? 6.033 15.495 -20.098 1.00 90.94 109 ALA A O 1
ATOM 892 N N . ILE A 1 110 ? 6.019 16.715 -18.213 1.00 93.31 110 ILE A N 1
ATOM 893 C CA . ILE A 1 110 ? 5.464 17.936 -18.825 1.00 93.31 110 ILE A CA 1
ATOM 894 C C . ILE A 1 110 ? 6.389 18.464 -19.926 1.00 93.31 110 ILE A C 1
ATOM 896 O O . ILE A 1 110 ? 5.925 18.767 -21.023 1.00 93.31 110 ILE A O 1
ATOM 900 N N . ILE A 1 111 ? 7.697 18.554 -19.659 1.00 94.62 111 ILE A N 1
ATOM 901 C CA . ILE A 1 111 ? 8.683 19.036 -20.638 1.00 94.62 111 ILE A CA 1
ATOM 902 C C . ILE A 1 111 ? 8.747 18.105 -21.851 1.00 94.62 111 ILE A C 1
ATOM 904 O O . ILE A 1 111 ? 8.761 18.586 -22.982 1.00 94.62 111 ILE A O 1
ATOM 908 N N . SER A 1 112 ? 8.778 16.787 -21.629 1.00 90.94 112 SER A N 1
ATOM 909 C CA . SER A 1 112 ? 8.756 15.800 -22.713 1.00 90.94 112 SER A CA 1
ATOM 910 C C . SER A 1 112 ? 7.513 15.982 -23.573 1.00 90.94 112 SER A C 1
ATOM 912 O O . SER A 1 112 ? 7.619 16.090 -24.791 1.00 90.94 112 SER A O 1
ATOM 914 N N . LYS A 1 113 ? 6.344 16.122 -22.937 1.00 89.38 113 LYS A N 1
ATOM 915 C CA . LYS A 1 113 ? 5.085 16.262 -23.662 1.00 89.38 113 LYS A CA 1
ATOM 916 C C . LYS A 1 113 ? 4.997 17.564 -24.453 1.00 89.38 113 LYS A C 1
ATOM 918 O O . LYS A 1 113 ? 4.501 17.560 -25.572 1.00 89.38 113 LYS A O 1
ATOM 923 N N . ALA A 1 114 ? 5.515 18.663 -23.906 1.00 92.19 114 ALA A N 1
ATOM 924 C CA . ALA A 1 114 ? 5.570 19.942 -24.608 1.00 92.19 114 ALA A CA 1
ATOM 925 C C . ALA A 1 114 ? 6.416 19.869 -25.893 1.00 92.19 114 ALA A C 1
ATOM 927 O O . ALA A 1 114 ? 6.040 20.473 -26.892 1.00 92.19 114 ALA A O 1
ATOM 928 N N . ARG A 1 115 ? 7.515 19.099 -25.889 1.00 92.81 115 ARG A N 1
ATOM 929 C CA . ARG A 1 115 ? 8.371 18.885 -27.073 1.00 92.81 115 ARG A CA 1
ATOM 930 C C . ARG A 1 115 ? 7.738 18.011 -28.154 1.00 92.81 115 ARG A C 1
ATOM 932 O O . ARG A 1 115 ? 8.169 18.078 -29.291 1.00 92.81 115 ARG A O 1
ATOM 939 N N . GLU A 1 116 ? 6.785 17.155 -27.800 1.00 90.12 116 GLU A N 1
ATOM 940 C CA . GLU A 1 116 ? 6.071 16.324 -28.779 1.00 90.12 116 GLU A CA 1
ATOM 941 C C . GLU A 1 116 ? 4.986 17.105 -29.532 1.00 90.12 116 GLU A C 1
ATOM 943 O O . GLU A 1 116 ? 4.596 16.704 -30.624 1.00 90.12 116 GLU A O 1
ATOM 948 N N . ILE A 1 117 ? 4.443 18.162 -28.916 1.00 87.50 117 ILE A N 1
ATOM 949 C CA . ILE A 1 117 ? 3.270 18.895 -29.417 1.00 87.50 117 ILE A CA 1
ATOM 950 C C . ILE A 1 117 ? 3.663 20.133 -30.240 1.00 87.50 117 ILE A C 1
ATOM 952 O O . ILE A 1 117 ? 2.904 20.521 -31.128 1.00 87.50 117 ILE A O 1
ATOM 956 N N . GLY A 1 118 ? 4.790 20.774 -29.916 1.00 66.38 118 GLY A N 1
ATOM 957 C CA . GLY A 1 118 ? 5.319 21.945 -30.631 1.00 66.38 118 GLY A CA 1
ATOM 958 C C . GLY A 1 118 ? 6.348 21.565 -31.679 1.00 66.38 118 GLY A C 1
ATOM 959 O O . GLY A 1 118 ? 6.341 22.220 -32.743 1.00 66.38 118 GLY A O 1
#

Radius of gyration: 27.55 Å; chains: 1; bounding box: 34×53×92 Å

Foldseek 3Di:
DDDDDPPPPDPDDPQDPVNVVVVVVVVVVVVDPDDDDDPDDPPDPDPVVVVLVVCVVVVNHDPVSVVVVVLCDAPDPNPPDNDCVPPVNVPPDDDDDDPVVVVVVVVVVVVVVVVVPD

Secondary structure (DSSP, 8-state):
-----------PPPPPHHHHHHHHHHHHHHT-----------S---HHHHHHHHHHHTT---HHHHHHHHTTSTTSTT-S---TTSTTTTTPPPP-S-HHHHHHHHHHHHHHHHHHH-